Protein AF-A0A1M4ZW01-F1 (afdb_monomer_lite)

InterPro domains:
  IPR002104 Integrase, catalytic domain [PF00589] (1-74)
  IPR002104 Integrase, catalytic domain [PS51898] (1-76)
  IPR011010 DNA breaking-rejoining enzyme, catalytic core [SSF56349] (2-75)
  IPR013762 Integrase-like, catalytic domain superfamily [G3DSA:1.10.443.10] (1-76)

Radius of gyration: 13.5 Å; chains: 1; bounding box: 34×28×28 Å

Sequence (76 aa):
MKLSDVQIHERSGWIYIYGKDNKQRKVDLNKSIRKVLKQYKKEYQGDLKGEYLFDSQRSNQVTTRGVQHIIENYAT

Secondary structure (DSSP, 8-state):
-BGGGEEE-SS-EEEEEE-GGG-EEEEEPPHHHHHHHHHHHHHHTTT--SSBSS--SSSSS--HHHHHHHHHHH--

Foldseek 3Di:
DFPVQWAADQQWIWGWDADPPRDIDIGTDDPVRSVVLVVLCVVPVVPQPDGHSDADPVGNDDDPVNVVVVCVVVVD

Organism: NCBI:txid112248

pLDDT: mean 92.01, std 5.87, range [55.81, 97.44]

Structure (mmCIF, N/CA/C/O backbone):
data_AF-A0A1M4ZW01-F1
#
_entry.id   AF-A0A1M4ZW01-F1
#
loop_
_atom_site.group_PDB
_atom_site.id
_atom_site.type_symbol
_atom_site.label_atom_id
_atom_site.label_alt_id
_atom_site.label_comp_id
_atom_site.label_asym_id
_atom_site.label_entity_id
_atom_site.label_seq_id
_atom_site.pdbx_PDB_ins_code
_atom_site.Cartn_x
_atom_site.Cartn_y
_atom_site.Cartn_z
_atom_site.occupancy
_atom_site.B_iso_or_equiv
_atom_site.auth_seq_id
_atom_site.auth_comp_id
_atom_site.auth_asym_id
_atom_site.auth_atom_id
_atom_site.pdbx_PDB_model_num
ATOM 1 N N . MET A 1 1 ? 2.967 -5.460 4.217 1.00 89.38 1 MET A N 1
ATOM 2 C CA . MET A 1 1 ? 3.263 -4.361 3.280 1.00 89.38 1 MET A CA 1
ATOM 3 C C . MET A 1 1 ? 3.042 -3.052 4.003 1.00 89.38 1 MET A C 1
ATOM 5 O O . MET A 1 1 ? 1.940 -2.816 4.494 1.00 89.38 1 MET A O 1
ATOM 9 N N . LYS A 1 2 ? 4.103 -2.269 4.142 1.00 93.12 2 LYS A N 1
ATOM 10 C CA . LYS A 1 2 ? 4.138 -1.047 4.941 1.00 93.12 2 LYS A CA 1
ATOM 11 C C . LYS A 1 2 ? 3.860 0.179 4.078 1.00 93.12 2 LYS A C 1
ATOM 13 O O . LYS A 1 2 ? 4.001 0.138 2.857 1.00 93.12 2 LYS A O 1
ATOM 18 N N . LEU A 1 3 ? 3.497 1.289 4.712 1.00 91.44 3 LEU A N 1
ATOM 19 C CA . LEU A 1 3 ? 3.329 2.582 4.043 1.00 91.44 3 LEU A CA 1
ATOM 20 C C . LEU A 1 3 ? 4.613 3.038 3.335 1.00 91.44 3 LEU A C 1
ATOM 22 O O . LEU A 1 3 ? 4.537 3.603 2.243 1.00 91.44 3 LEU A O 1
ATOM 26 N N . SER A 1 4 ? 5.776 2.746 3.929 1.00 93.19 4 SER A N 1
ATOM 27 C CA . SER A 1 4 ? 7.104 3.063 3.388 1.00 93.19 4 SER A CA 1
ATOM 28 C C . SER A 1 4 ? 7.449 2.303 2.105 1.00 93.19 4 SER A C 1
ATOM 30 O O . SER A 1 4 ? 8.296 2.755 1.338 1.00 93.19 4 SER A O 1
ATOM 32 N N . ASP A 1 5 ? 6.779 1.177 1.842 1.00 94.69 5 ASP A N 1
ATOM 33 C CA . ASP A 1 5 ? 7.021 0.363 0.648 1.00 94.69 5 ASP A CA 1
ATOM 34 C C . ASP A 1 5 ? 6.400 0.981 -0.619 1.00 94.69 5 ASP A C 1
ATOM 36 O O . ASP A 1 5 ? 6.686 0.518 -1.724 1.00 94.69 5 ASP A O 1
ATOM 40 N N . VAL A 1 6 ? 5.550 2.011 -0.479 1.00 94.88 6 VAL A N 1
ATOM 41 C CA . VAL A 1 6 ? 4.748 2.598 -1.563 1.00 94.88 6 VAL A CA 1
ATOM 42 C C . VAL A 1 6 ? 5.237 3.995 -1.930 1.00 94.88 6 VAL A C 1
ATOM 44 O O . VAL A 1 6 ? 5.072 4.941 -1.159 1.00 94.88 6 VAL A O 1
ATOM 47 N N . GLN A 1 7 ? 5.709 4.156 -3.165 1.00 95.38 7 GLN A N 1
ATOM 48 C CA . GLN A 1 7 ? 6.104 5.446 -3.728 1.00 95.38 7 GLN A CA 1
ATOM 49 C C . GLN A 1 7 ? 5.115 5.872 -4.812 1.00 95.38 7 GLN A C 1
ATOM 51 O O . GLN A 1 7 ? 4.850 5.126 -5.756 1.00 95.38 7 GLN A O 1
ATOM 56 N N . ILE A 1 8 ? 4.545 7.072 -4.686 1.00 94.56 8 ILE A N 1
ATOM 57 C CA . ILE A 1 8 ? 3.583 7.605 -5.657 1.00 94.56 8 ILE A CA 1
ATOM 58 C C . ILE A 1 8 ? 3.950 9.045 -5.994 1.00 94.56 8 ILE A C 1
ATOM 60 O O . I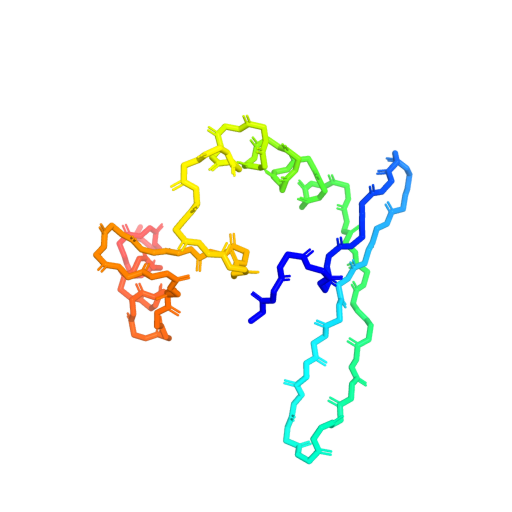LE A 1 8 ? 3.880 9.930 -5.147 1.00 94.56 8 ILE A O 1
ATOM 64 N N . HIS A 1 9 ? 4.231 9.285 -7.269 1.00 92.69 9 HIS A N 1
ATOM 65 C CA . HIS A 1 9 ? 4.402 10.610 -7.847 1.00 92.69 9 HIS A CA 1
ATOM 66 C C . HIS A 1 9 ? 3.216 10.937 -8.769 1.00 92.69 9 HIS A C 1
ATOM 68 O O . HIS A 1 9 ? 2.195 10.240 -8.810 1.00 92.69 9 HIS A O 1
ATOM 74 N N . GLU A 1 10 ? 3.285 12.051 -9.490 1.00 87.31 10 GLU A N 1
ATOM 75 C CA . GLU A 1 10 ? 2.237 12.433 -10.438 1.00 87.31 10 GLU A CA 1
ATOM 76 C C . GLU A 1 10 ? 2.178 11.471 -11.639 1.00 87.31 10 GLU A C 1
ATOM 78 O O . GLU A 1 10 ? 1.117 10.933 -11.972 1.00 87.31 10 GLU A O 1
ATOM 83 N N . ARG A 1 11 ? 3.339 11.186 -12.245 1.00 92.38 11 ARG A N 1
ATOM 84 C CA . ARG A 1 11 ? 3.452 10.399 -13.487 1.00 92.38 11 ARG A CA 1
ATOM 85 C C . ARG A 1 11 ? 4.054 9.003 -13.303 1.00 92.38 11 ARG A C 1
ATOM 87 O O . ARG A 1 11 ? 3.910 8.173 -14.195 1.00 92.38 11 ARG A O 1
ATOM 94 N N . SER A 1 12 ? 4.642 8.714 -12.147 1.00 94.31 12 SER A N 1
ATOM 95 C CA . SER A 1 12 ? 5.268 7.429 -11.817 1.00 94.31 12 SER A CA 1
ATOM 96 C C . SER A 1 12 ? 4.872 6.966 -10.416 1.00 94.31 12 SER A C 1
ATOM 98 O O . SER A 1 12 ? 4.303 7.718 -9.624 1.00 94.31 12 SER A O 1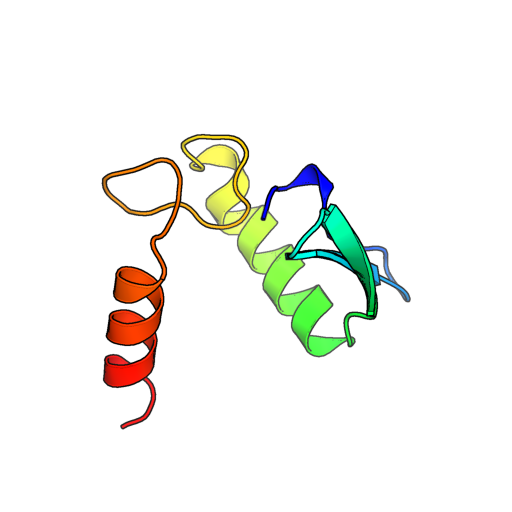
ATOM 100 N N . GLY A 1 13 ? 5.128 5.702 -10.114 1.00 96.31 13 GLY A N 1
ATOM 101 C CA . GLY A 1 13 ? 4.929 5.141 -8.789 1.00 96.31 13 GLY A CA 1
ATOM 102 C C . GLY A 1 13 ? 5.196 3.650 -8.814 1.00 96.31 13 GLY A C 1
ATOM 103 O O . GLY A 1 13 ? 4.997 3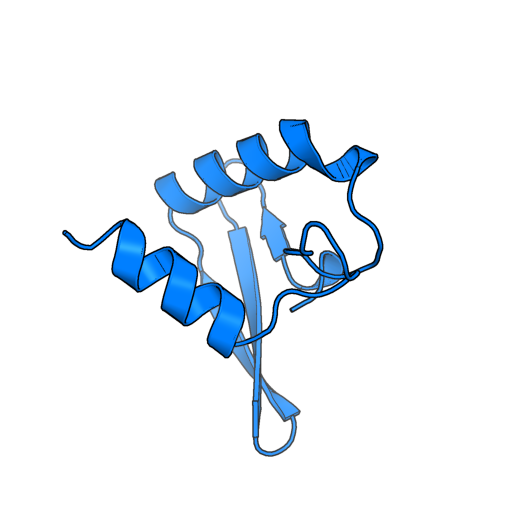.009 -9.843 1.00 96.31 13 GLY A O 1
ATOM 104 N N . TRP A 1 14 ? 5.660 3.117 -7.698 1.00 97.19 14 TRP A N 1
ATOM 105 C CA . TRP A 1 14 ? 6.003 1.711 -7.562 1.00 97.19 14 TRP A CA 1
ATOM 106 C C . TRP A 1 14 ? 5.792 1.253 -6.128 1.00 97.19 14 TRP A C 1
ATOM 108 O O . TRP A 1 14 ? 5.650 2.057 -5.202 1.00 97.19 14 TRP A O 1
ATOM 118 N N . ILE A 1 15 ? 5.798 -0.060 -5.960 1.00 96.81 15 ILE A N 1
ATOM 119 C CA . ILE A 1 15 ? 5.718 -0.717 -4.669 1.00 96.81 15 ILE A CA 1
ATOM 120 C C . ILE A 1 15 ? 6.798 -1.784 -4.548 1.00 96.81 15 ILE A C 1
ATOM 122 O O . ILE A 1 15 ? 7.103 -2.480 -5.521 1.00 96.81 15 ILE A O 1
ATOM 126 N N . TYR A 1 16 ? 7.385 -1.901 -3.362 1.00 96.50 16 TYR A N 1
ATOM 127 C CA . TYR A 1 16 ? 8.297 -2.990 -3.039 1.00 96.50 16 TYR A CA 1
ATOM 128 C C . TYR A 1 16 ? 7.529 -4.163 -2.430 1.00 96.50 16 TYR A C 1
ATOM 130 O O . TYR A 1 16 ? 6.775 -4.006 -1.471 1.00 96.50 16 TYR A O 1
ATOM 138 N N . ILE A 1 17 ? 7.721 -5.352 -3.001 1.00 94.62 17 ILE A N 1
ATOM 139 C CA . ILE A 1 17 ? 7.139 -6.605 -2.517 1.00 94.62 17 ILE A CA 1
ATOM 140 C C . ILE A 1 17 ? 8.270 -7.518 -2.060 1.00 94.62 17 ILE A C 1
ATOM 142 O O . ILE A 1 17 ? 9.216 -7.767 -2.810 1.00 94.62 17 ILE A O 1
ATOM 146 N N . TYR A 1 18 ? 8.135 -8.045 -0.847 1.00 93.38 18 TYR A N 1
ATOM 147 C CA . TYR A 1 18 ? 9.087 -8.963 -0.232 1.00 93.38 18 TYR A CA 1
ATOM 148 C C . TYR A 1 18 ? 8.508 -10.374 -0.270 1.00 93.38 18 TYR A C 1
ATOM 150 O O . TYR A 1 18 ? 7.432 -10.632 0.271 1.00 93.38 18 TYR A O 1
ATOM 158 N N . GLY A 1 19 ? 9.203 -11.272 -0.960 1.00 89.88 19 GLY A N 1
ATOM 159 C CA . GLY A 1 19 ? 8.877 -12.690 -1.022 1.00 89.88 19 GLY A CA 1
ATOM 160 C C . GLY A 1 19 ? 9.723 -13.525 -0.064 1.00 89.88 19 GLY A C 1
ATOM 161 O O . GLY A 1 19 ? 10.395 -13.012 0.832 1.00 89.88 19 GLY A O 1
ATOM 162 N N . LYS A 1 20 ? 9.717 -14.840 -0.300 1.00 90.38 20 LYS A N 1
ATOM 163 C CA . LYS A 1 20 ? 10.561 -15.796 0.425 1.00 90.38 20 LYS A CA 1
ATOM 164 C C . LYS A 1 20 ? 12.043 -15.408 0.320 1.00 90.38 20 LYS A C 1
ATOM 166 O O . LYS A 1 20 ? 12.484 -14.922 -0.723 1.00 90.38 20 LYS A O 1
ATOM 171 N N . ASP A 1 21 ? 12.785 -15.636 1.400 1.00 91.69 21 ASP A N 1
ATOM 172 C CA . ASP A 1 21 ? 14.215 -15.326 1.529 1.00 91.69 21 ASP A CA 1
ATOM 173 C C . ASP A 1 21 ? 14.530 -13.831 1.337 1.00 91.69 21 ASP A C 1
ATOM 175 O O . ASP A 1 21 ? 15.569 -13.473 0.790 1.00 91.69 21 ASP A O 1
ATOM 179 N N . ASN A 1 22 ? 13.601 -12.946 1.726 1.00 86.38 22 ASN A N 1
ATOM 180 C CA . ASN A 1 22 ? 13.700 -11.495 1.528 1.00 86.38 22 ASN A CA 1
ATOM 181 C C . ASN A 1 22 ? 13.946 -11.075 0.071 1.00 86.38 22 ASN A C 1
ATOM 183 O O . ASN A 1 22 ? 14.439 -9.978 -0.188 1.00 86.38 22 ASN A O 1
ATOM 187 N N . LYS A 1 23 ? 13.575 -11.915 -0.902 1.00 93.38 23 LYS A N 1
ATOM 188 C CA . LYS A 1 23 ? 13.673 -11.555 -2.318 1.00 93.38 23 LYS A CA 1
ATOM 189 C C . LYS A 1 23 ? 12.732 -10.394 -2.607 1.00 93.38 23 LYS A C 1
ATOM 191 O O . LYS A 1 23 ? 11.519 -10.515 -2.434 1.00 93.38 23 LYS A O 1
ATOM 196 N N . GLN A 1 24 ? 13.301 -9.285 -3.062 1.00 94.31 24 GLN A N 1
ATOM 197 C CA . GLN A 1 24 ? 12.565 -8.055 -3.322 1.00 94.31 24 GLN A CA 1
ATOM 198 C C . GLN A 1 24 ? 12.194 -7.941 -4.796 1.00 94.31 24 GLN A C 1
ATOM 200 O O . GLN A 1 24 ? 12.976 -8.286 -5.683 1.00 94.31 24 GLN A O 1
ATOM 205 N N . ARG A 1 25 ? 10.994 -7.429 -5.064 1.00 94.94 25 ARG A N 1
ATOM 206 C CA . ARG A 1 25 ? 10.540 -7.059 -6.407 1.00 94.94 25 ARG A CA 1
ATOM 207 C C . ARG A 1 25 ? 9.973 -5.652 -6.365 1.00 94.94 25 ARG A C 1
ATOM 209 O O . ARG A 1 25 ? 9.184 -5.331 -5.479 1.00 94.94 25 ARG A O 1
ATOM 216 N N . LYS A 1 26 ? 10.356 -4.838 -7.344 1.00 96.62 26 LYS A N 1
ATOM 217 C CA . LYS A 1 26 ? 9.743 -3.538 -7.604 1.00 96.62 26 LYS A CA 1
ATOM 218 C C . LYS A 1 26 ? 8.630 -3.736 -8.627 1.00 96.62 26 LYS A C 1
ATOM 220 O O . LYS A 1 26 ? 8.891 -4.252 -9.711 1.00 96.62 26 LYS A O 1
ATOM 225 N N . VAL A 1 27 ? 7.409 -3.355 -8.274 1.00 96.25 27 VAL A N 1
ATOM 226 C CA . VAL A 1 27 ? 6.2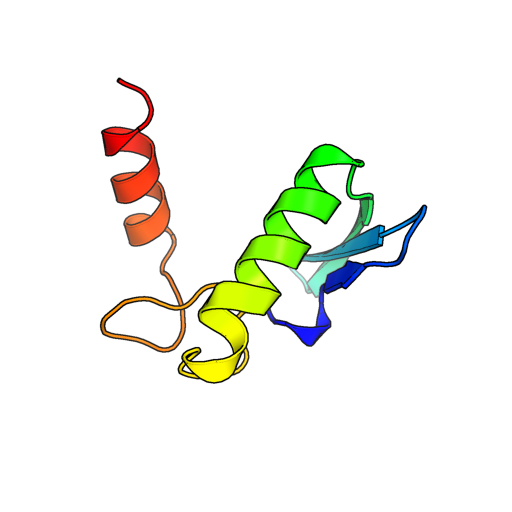44 -3.439 -9.163 1.00 96.25 27 VAL A CA 1
ATOM 227 C C . VAL A 1 27 ? 5.746 -2.033 -9.453 1.00 96.25 27 VAL A C 1
ATOM 229 O O . VAL A 1 27 ? 5.425 -1.286 -8.529 1.00 96.25 27 VAL A O 1
ATOM 232 N N . ASP A 1 28 ? 5.688 -1.668 -10.731 1.00 97.44 28 ASP A N 1
ATOM 233 C CA . ASP A 1 28 ? 5.207 -0.354 -11.146 1.00 97.44 28 ASP A CA 1
ATOM 234 C C . ASP A 1 28 ? 3.683 -0.254 -11.024 1.00 97.44 28 ASP A C 1
ATOM 236 O O . ASP A 1 28 ? 2.930 -1.171 -11.356 1.00 97.44 28 ASP A O 1
ATOM 240 N N . LEU A 1 29 ? 3.217 0.897 -10.546 1.00 96.50 29 LEU A N 1
ATOM 241 C CA . LEU A 1 29 ? 1.804 1.185 -10.339 1.00 96.50 29 LEU A CA 1
ATOM 242 C C . LEU A 1 29 ? 1.259 1.961 -11.535 1.00 96.50 29 LEU A C 1
ATOM 244 O O . LEU A 1 29 ? 1.723 3.064 -11.841 1.00 96.50 29 LEU A O 1
ATOM 248 N N . ASN A 1 30 ? 0.222 1.430 -12.181 1.00 96.31 30 ASN A N 1
ATOM 249 C CA . ASN A 1 30 ? -0.460 2.128 -13.269 1.00 96.31 30 ASN A CA 1
ATOM 250 C C . ASN A 1 30 ? -1.234 3.371 -12.769 1.00 96.31 30 ASN A C 1
ATOM 252 O O . ASN A 1 30 ? -1.423 3.584 -11.568 1.00 96.31 30 ASN A O 1
ATOM 256 N N . LYS A 1 31 ? -1.702 4.212 -13.702 1.00 96.12 31 LYS A N 1
ATOM 257 C CA . LYS A 1 31 ? -2.402 5.472 -13.385 1.00 96.12 31 LYS A CA 1
ATOM 258 C C . LYS A 1 31 ? -3.618 5.264 -12.470 1.00 96.12 31 LYS A C 1
ATOM 260 O O . LYS A 1 31 ? -3.816 6.053 -11.547 1.00 96.12 31 LYS A O 1
ATOM 265 N N . SER A 1 32 ? -4.404 4.214 -12.708 1.00 96.12 32 SER A N 1
ATOM 266 C CA . SER A 1 32 ? -5.623 3.917 -11.949 1.00 96.12 32 SER A CA 1
ATOM 267 C C . SER A 1 32 ? -5.314 3.550 -10.499 1.00 96.12 32 SER A C 1
ATOM 269 O O . SER A 1 32 ? -5.875 4.153 -9.587 1.00 96.12 32 SER A O 1
ATOM 271 N N . ILE A 1 33 ? -4.353 2.650 -10.276 1.00 95.00 33 ILE A N 1
ATOM 272 C CA . ILE A 1 33 ? -3.929 2.242 -8.931 1.00 95.00 33 ILE A CA 1
ATOM 273 C C . ILE A 1 33 ? -3.344 3.437 -8.172 1.00 95.00 33 ILE A C 1
ATOM 275 O O . ILE A 1 33 ? -3.688 3.656 -7.012 1.00 95.00 33 ILE A O 1
ATOM 279 N N . ARG A 1 34 ? -2.526 4.275 -8.829 1.00 95.62 34 ARG A N 1
ATOM 280 C CA . ARG A 1 34 ? -2.000 5.503 -8.207 1.00 95.62 34 ARG A CA 1
ATOM 281 C C . ARG A 1 34 ? -3.118 6.442 -7.752 1.00 95.62 34 ARG A C 1
ATOM 283 O O . ARG A 1 34 ? -3.002 7.027 -6.679 1.00 95.62 34 ARG A O 1
ATOM 290 N N . LYS A 1 35 ? -4.189 6.594 -8.540 1.00 95.44 35 LYS A N 1
ATOM 291 C CA . LYS A 1 35 ? -5.344 7.432 -8.175 1.00 95.44 35 LYS A CA 1
ATOM 292 C C . LYS A 1 35 ? -6.075 6.870 -6.952 1.00 95.44 35 LYS A C 1
ATOM 294 O O . LYS A 1 35 ? -6.303 7.617 -6.007 1.00 95.44 35 LYS A O 1
ATOM 299 N N . VAL A 1 36 ? -6.378 5.570 -6.952 1.00 95.25 36 VAL A N 1
ATOM 300 C CA . VAL A 1 36 ? -7.075 4.899 -5.839 1.00 95.25 36 VAL A CA 1
ATOM 301 C C . VAL A 1 36 ? -6.251 4.962 -4.554 1.00 95.25 36 VAL A C 1
ATOM 303 O O . VAL A 1 36 ? -6.772 5.350 -3.517 1.00 95.25 36 VAL A O 1
ATOM 306 N N . LEU A 1 37 ? -4.947 4.678 -4.616 1.00 93.75 37 LEU A N 1
ATOM 307 C CA . LEU A 1 37 ? -4.076 4.741 -3.439 1.00 93.75 37 LEU A CA 1
ATOM 308 C C . LEU A 1 37 ? -3.913 6.164 -2.890 1.00 93.75 37 LEU A C 1
ATOM 310 O O . LEU A 1 37 ? -3.841 6.334 -1.676 1.00 93.75 37 LEU A O 1
ATOM 314 N N . LYS A 1 38 ? -3.862 7.191 -3.752 1.00 93.44 38 LYS A N 1
ATOM 315 C CA . LYS A 1 38 ? -3.867 8.593 -3.296 1.00 93.44 38 LYS A CA 1
ATOM 316 C C . LYS A 1 38 ? -5.161 8.933 -2.568 1.00 93.44 38 LYS A C 1
ATOM 318 O O . LYS A 1 38 ? -5.099 9.567 -1.520 1.00 93.44 38 LYS A O 1
ATOM 323 N N . GLN A 1 39 ? -6.300 8.508 -3.113 1.00 94.69 39 GLN A N 1
ATOM 324 C CA . GLN A 1 39 ? -7.598 8.736 -2.485 1.00 94.69 39 GLN A CA 1
ATOM 325 C C . GLN A 1 39 ? -7.679 8.030 -1.130 1.00 94.69 39 GLN A C 1
ATOM 327 O O . GLN A 1 39 ? -7.969 8.675 -0.132 1.00 94.69 39 GLN A O 1
ATOM 332 N N . TYR A 1 40 ? -7.302 6.751 -1.080 1.00 93.00 40 TYR A N 1
ATOM 333 C CA . TYR A 1 40 ? -7.258 5.974 0.154 1.00 93.00 40 TYR A CA 1
ATOM 334 C C . TYR A 1 40 ? -6.368 6.629 1.221 1.00 93.00 40 TYR A C 1
ATOM 336 O O . TYR A 1 40 ? -6.791 6.801 2.357 1.00 93.00 40 TYR A O 1
ATOM 344 N N . LYS A 1 41 ? -5.152 7.071 0.862 1.00 88.94 41 LYS A N 1
ATOM 345 C CA . LYS A 1 41 ? -4.281 7.794 1.804 1.00 88.94 41 LYS A CA 1
ATOM 346 C C . LYS A 1 41 ? -4.927 9.096 2.285 1.00 88.94 41 LYS A C 1
ATOM 348 O O . LYS A 1 41 ? -4.882 9.391 3.469 1.00 88.94 41 LYS A O 1
ATOM 353 N N . LYS A 1 42 ? -5.559 9.864 1.396 1.00 91.38 42 LYS A N 1
ATOM 354 C CA . LYS A 1 42 ? -6.233 11.111 1.779 1.00 91.38 42 LYS A CA 1
ATOM 355 C C . LYS A 1 42 ? -7.387 10.873 2.759 1.00 91.38 42 LYS A C 1
ATOM 357 O O . LYS A 1 42 ? -7.573 11.686 3.655 1.00 91.38 42 LYS A O 1
ATOM 362 N N . GLU A 1 43 ? -8.153 9.805 2.562 1.00 91.81 43 GLU A N 1
ATOM 363 C CA . GLU A 1 43 ? -9.324 9.486 3.383 1.00 91.81 43 GLU A CA 1
ATOM 364 C C . GLU A 1 43 ? -8.953 8.841 4.720 1.00 91.81 43 GLU A C 1
ATOM 366 O O . GLU A 1 43 ? -9.537 9.203 5.731 1.00 91.81 43 GLU A O 1
ATOM 371 N N . TYR A 1 44 ? -7.976 7.928 4.738 1.00 85.56 44 TYR A N 1
ATOM 372 C CA . TYR A 1 44 ? -7.769 7.030 5.880 1.00 85.56 44 TYR A CA 1
ATOM 373 C C . TYR A 1 44 ? -6.420 7.184 6.582 1.00 85.56 44 TYR A C 1
ATOM 375 O O . TYR A 1 44 ? -6.253 6.634 7.662 1.00 85.56 44 TYR A O 1
ATOM 383 N N . GLN A 1 45 ? -5.435 7.906 6.028 1.00 77.62 45 GLN A N 1
ATOM 384 C CA . GLN A 1 45 ? -4.081 7.938 6.609 1.00 77.62 45 GLN A CA 1
ATOM 385 C C . GLN A 1 45 ? -4.040 8.483 8.048 1.00 77.62 45 GLN A C 1
ATOM 387 O O . GLN A 1 45 ? -3.156 8.083 8.800 1.00 77.62 45 GLN A O 1
ATOM 392 N N . GLY A 1 46 ? -4.979 9.356 8.434 1.00 78.81 46 GLY A N 1
ATOM 393 C CA . GLY A 1 46 ? -5.113 9.842 9.814 1.00 78.81 46 GLY A CA 1
ATOM 394 C C . GLY A 1 46 ? -5.694 8.815 10.793 1.00 78.81 46 GLY A C 1
ATOM 395 O O . GLY A 1 46 ? -5.425 8.906 11.986 1.00 78.81 46 GLY A O 1
ATOM 396 N N . ASP A 1 47 ? -6.418 7.818 10.282 1.00 84.19 47 ASP A N 1
ATOM 397 C CA . ASP A 1 47 ? -7.144 6.816 11.071 1.00 84.19 47 ASP A CA 1
ATOM 398 C C . ASP A 1 47 ? -6.428 5.456 11.119 1.00 84.19 47 ASP A C 1
ATOM 400 O O . ASP A 1 47 ? -6.862 4.543 11.828 1.00 84.19 47 ASP A O 1
ATOM 404 N N . LEU A 1 48 ? -5.329 5.301 10.369 1.00 85.38 48 LEU A N 1
ATOM 405 C CA . LEU A 1 48 ? -4.553 4.064 10.343 1.00 85.38 48 LEU A CA 1
ATOM 406 C C . LEU A 1 48 ? -3.949 3.771 11.719 1.00 85.38 48 LEU A C 1
ATOM 408 O O . LEU A 1 48 ? -3.256 4.594 12.316 1.00 85.38 48 LEU A O 1
ATOM 412 N N . LYS A 1 49 ? -4.121 2.534 12.184 1.00 88.56 49 LYS A N 1
ATOM 413 C CA . LYS A 1 49 ? -3.645 2.082 13.504 1.00 88.56 49 LYS A CA 1
ATOM 414 C C . LYS A 1 49 ? -2.151 1.752 13.568 1.00 88.56 49 LYS A C 1
ATOM 416 O O . LYS A 1 49 ? -1.681 1.260 14.593 1.00 88.56 49 LYS A O 1
ATOM 421 N N . GLY A 1 50 ? -1.394 1.940 12.487 1.00 90.00 50 GLY A N 1
ATOM 422 C CA . GLY A 1 50 ? 0.027 1.599 12.466 1.00 90.00 50 GLY A CA 1
ATOM 423 C C . GLY A 1 50 ? 0.721 1.803 11.123 1.00 90.00 50 GLY A C 1
ATOM 424 O O . GLY A 1 50 ? 0.305 2.599 10.290 1.00 90.00 50 GLY A O 1
ATOM 425 N N . GLU A 1 51 ? 1.820 1.071 10.924 1.00 92.62 51 GLU A N 1
ATOM 426 C CA . GLU A 1 51 ? 2.730 1.241 9.779 1.00 92.62 51 GLU A CA 1
ATOM 427 C C . GLU A 1 51 ? 2.288 0.530 8.488 1.00 92.62 51 GLU A C 1
ATOM 429 O O . GLU A 1 5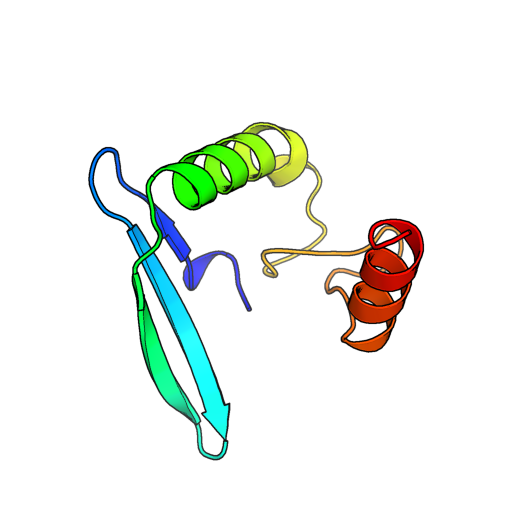1 ? 2.899 0.715 7.430 1.00 92.62 51 GLU A O 1
ATOM 434 N N . TYR A 1 52 ? 1.267 -0.322 8.558 1.00 93.56 52 TYR A N 1
ATOM 435 C CA . TYR A 1 52 ? 0.795 -1.086 7.409 1.00 93.56 52 TYR A CA 1
ATOM 436 C C . TYR A 1 52 ? -0.058 -0.223 6.483 1.00 93.56 52 TYR A C 1
ATOM 438 O O . TYR A 1 52 ? -0.817 0.629 6.930 1.00 93.56 52 TYR A O 1
ATOM 446 N N . LEU A 1 53 ? 0.044 -0.468 5.171 1.00 92.50 53 LEU A N 1
ATOM 447 C CA . LEU A 1 53 ? -0.777 0.255 4.191 1.00 92.50 53 LEU A CA 1
ATOM 448 C C . LEU A 1 53 ? -2.275 -0.021 4.389 1.00 92.50 53 LEU A C 1
ATOM 450 O O . LEU A 1 53 ? -3.097 0.858 4.156 1.00 92.50 53 LEU A O 1
ATOM 454 N N . PHE A 1 54 ? -2.610 -1.239 4.811 1.00 93.50 54 PHE A N 1
ATOM 455 C CA . PHE A 1 54 ? -3.974 -1.679 5.071 1.00 93.50 54 PHE A CA 1
ATOM 456 C C . PHE A 1 54 ? -4.048 -2.266 6.475 1.00 93.50 54 PHE A C 1
ATOM 458 O O . PHE A 1 54 ? -3.389 -3.273 6.770 1.00 93.50 54 PHE A O 1
ATOM 465 N N . ASP A 1 55 ? -4.851 -1.642 7.322 1.00 92.62 55 ASP A N 1
ATOM 466 C CA . ASP A 1 55 ? -5.201 -2.168 8.627 1.00 92.62 55 ASP A CA 1
ATOM 467 C C . ASP A 1 55 ? -6.591 -2.819 8.573 1.00 92.62 55 ASP A C 1
ATOM 469 O O . ASP A 1 55 ? -7.156 -3.085 7.510 1.00 92.62 55 ASP A O 1
ATOM 473 N N . SER A 1 56 ? -7.115 -3.182 9.732 1.00 91.12 56 SER A N 1
ATOM 474 C CA . SER A 1 56 ? -8.479 -3.666 9.868 1.00 91.12 56 SER A CA 1
ATOM 475 C C . SER A 1 56 ? -9.194 -2.867 10.948 1.00 91.12 56 SER A C 1
ATOM 477 O O . SER A 1 56 ? -8.586 -2.170 11.767 1.00 91.12 56 SER A O 1
ATOM 479 N N . GLN A 1 57 ? -10.509 -3.042 11.044 1.00 87.75 57 GLN A N 1
ATOM 480 C CA . GLN A 1 57 ? -11.290 -2.420 12.112 1.00 87.75 57 GLN A CA 1
ATOM 481 C C . GLN A 1 57 ? -10.783 -2.783 13.519 1.00 87.75 57 GLN A C 1
ATOM 483 O O . GLN A 1 57 ? -10.938 -1.982 14.436 1.00 87.75 57 GLN A O 1
ATOM 488 N N . ARG A 1 58 ? -10.119 -3.932 13.702 1.00 88.56 58 ARG A N 1
ATOM 489 C CA . ARG A 1 58 ? -9.690 -4.430 15.024 1.00 88.56 58 ARG A CA 1
ATOM 490 C C . ARG A 1 58 ? -8.173 -4.537 15.218 1.00 88.56 58 ARG A C 1
ATOM 492 O O . ARG A 1 58 ? -7.738 -4.771 16.336 1.00 88.56 58 ARG A O 1
ATOM 499 N N . SER A 1 59 ? -7.373 -4.398 14.163 1.00 92.00 59 SER A N 1
ATOM 500 C CA . SER A 1 59 ? -5.920 -4.632 14.192 1.00 92.00 59 SER A CA 1
ATOM 501 C C . SER A 1 59 ? -5.191 -3.704 13.227 1.00 92.00 59 SER A C 1
ATOM 503 O O . SER A 1 59 ? -5.759 -3.322 12.208 1.00 92.00 59 SER A O 1
ATOM 505 N N . ASN A 1 60 ? -3.924 -3.405 13.515 1.00 92.75 60 ASN A N 1
ATOM 506 C CA . ASN A 1 60 ? -3.039 -2.563 12.707 1.00 92.75 60 ASN A CA 1
ATOM 507 C C . ASN A 1 60 ? -2.612 -3.185 11.365 1.00 92.75 60 ASN A C 1
ATOM 509 O O . ASN A 1 60 ? -1.946 -2.514 10.585 1.00 92.75 60 ASN A O 1
ATOM 513 N N . GLN A 1 61 ? -2.978 -4.438 11.090 1.00 94.69 61 GLN A N 1
ATOM 514 C CA . GLN A 1 61 ? -2.668 -5.134 9.846 1.00 94.69 61 GLN A CA 1
ATOM 515 C C . GLN A 1 61 ? -3.844 -6.014 9.414 1.00 94.69 61 GLN A C 1
ATOM 517 O O . GLN A 1 61 ? -4.389 -6.777 10.216 1.00 94.69 61 GLN A O 1
ATOM 522 N N . VAL A 1 62 ? -4.201 -5.963 8.129 1.00 94.12 62 VAL A N 1
ATOM 523 C CA . VAL A 1 62 ? -5.131 -6.935 7.542 1.00 94.12 62 VAL A CA 1
ATOM 524 C C . VAL A 1 62 ? -4.453 -8.296 7.334 1.00 94.12 62 VAL A C 1
ATOM 526 O O . VAL A 1 62 ? -3.314 -8.387 6.868 1.00 94.12 62 VAL A O 1
ATOM 529 N N . THR A 1 63 ? -5.155 -9.380 7.665 1.00 94.50 63 THR A N 1
ATOM 530 C CA . THR A 1 63 ? -4.675 -10.748 7.425 1.00 94.50 63 THR A CA 1
ATOM 531 C C . THR A 1 63 ? -5.046 -11.220 6.022 1.00 94.50 63 THR A C 1
ATOM 533 O O . THR A 1 63 ? -6.025 -10.758 5.435 1.00 94.50 63 THR A O 1
ATOM 536 N N . THR A 1 64 ? -4.320 -12.209 5.494 1.00 94.50 64 THR A N 1
ATOM 537 C CA . THR A 1 64 ? -4.638 -12.826 4.195 1.00 94.50 64 THR A CA 1
ATOM 538 C C . THR A 1 64 ? -6.079 -13.336 4.137 1.00 94.50 64 THR A C 1
ATOM 540 O O . THR A 1 64 ? -6.769 -13.108 3.149 1.00 94.50 64 THR A O 1
ATOM 543 N N . ARG A 1 65 ? -6.556 -13.975 5.215 1.00 94.62 65 ARG A N 1
ATOM 544 C CA . ARG A 1 65 ? -7.940 -14.465 5.318 1.00 94.62 65 ARG A CA 1
ATOM 545 C C . ARG A 1 65 ? -8.959 -13.327 5.309 1.00 94.62 65 ARG A C 1
ATOM 547 O O . ARG A 1 65 ? -9.992 -13.458 4.669 1.00 94.62 65 ARG A O 1
ATOM 554 N N . GLY A 1 66 ? -8.647 -12.204 5.959 1.00 94.12 66 GLY A N 1
ATOM 555 C CA . GLY A 1 66 ? -9.492 -11.011 5.916 1.00 94.12 66 GLY A CA 1
ATOM 556 C C . GLY A 1 66 ? -9.635 -10.455 4.499 1.00 94.12 66 GLY A C 1
ATOM 557 O O . GLY A 1 66 ? -10.745 -10.168 4.067 1.00 94.12 66 GLY A O 1
ATOM 558 N N . VAL A 1 67 ? -8.532 -10.376 3.747 1.00 94.00 67 VAL A N 1
ATOM 559 C CA . VAL A 1 67 ? -8.566 -9.942 2.340 1.00 94.00 67 VAL A CA 1
ATOM 560 C C . VAL A 1 67 ? -9.371 -10.914 1.474 1.00 94.00 67 VAL A C 1
ATOM 562 O O . VAL A 1 67 ? -10.181 -10.465 0.672 1.00 94.0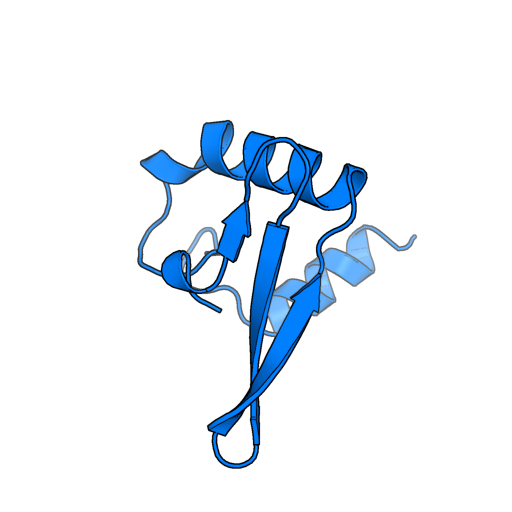0 67 VAL A O 1
ATOM 565 N N . GLN A 1 68 ? -9.188 -12.227 1.646 1.00 95.38 68 GLN A N 1
ATOM 566 C CA . GLN A 1 68 ? -9.953 -13.244 0.910 1.00 95.38 68 GLN A CA 1
ATOM 567 C C . GLN A 1 68 ? -11.459 -13.090 1.132 1.00 95.38 68 GLN A C 1
ATOM 569 O O . GLN A 1 68 ? -12.202 -13.010 0.162 1.00 95.38 68 GLN A O 1
ATOM 574 N N . HIS A 1 69 ? -11.885 -12.937 2.388 1.00 94.44 69 HIS A N 1
ATOM 575 C CA . HIS A 1 69 ? -13.294 -12.742 2.722 1.00 94.44 69 HIS A CA 1
ATOM 576 C C . HIS A 1 69 ? -13.877 -11.456 2.113 1.00 94.44 69 HIS A C 1
ATOM 578 O O . HIS A 1 69 ? -15.005 -11.446 1.630 1.00 94.44 69 HIS A O 1
ATOM 584 N N . ILE A 1 70 ? -13.100 -10.365 2.089 1.00 93.25 70 ILE A N 1
ATOM 585 C CA . ILE A 1 70 ? -13.501 -9.129 1.402 1.00 93.25 70 ILE A CA 1
ATOM 586 C C . ILE A 1 70 ? -13.696 -9.399 -0.094 1.00 93.25 70 ILE A C 1
ATOM 588 O O . ILE A 1 70 ? -14.722 -9.019 -0.643 1.00 93.25 70 ILE A O 1
ATOM 592 N N . ILE A 1 71 ? -12.740 -10.062 -0.752 1.00 95.06 71 ILE A N 1
ATOM 593 C CA . ILE A 1 71 ? -12.815 -10.352 -2.192 1.00 95.06 71 ILE A CA 1
ATOM 594 C C . ILE A 1 71 ? -14.033 -11.219 -2.520 1.00 95.06 71 ILE A C 1
ATOM 596 O O . ILE A 1 71 ? -14.739 -10.904 -3.472 1.00 95.06 71 ILE A O 1
ATOM 600 N N . GLU A 1 72 ? -14.307 -12.259 -1.731 1.00 95.00 72 GLU A N 1
ATOM 601 C CA . GLU A 1 72 ? -15.483 -13.127 -1.900 1.00 95.00 72 GLU A CA 1
ATOM 602 C C . GLU A 1 72 ? -16.791 -12.319 -1.924 1.00 95.00 72 GLU A C 1
ATOM 604 O O . GLU A 1 72 ? -17.645 -12.564 -2.771 1.00 95.00 72 GLU A O 1
ATOM 609 N N . ASN A 1 73 ? -16.909 -11.296 -1.073 1.00 93.94 73 ASN A N 1
ATOM 610 C CA . ASN A 1 73 ? -18.098 -10.440 -1.010 1.00 93.94 73 ASN A CA 1
ATOM 611 C C . ASN A 1 73 ? -18.252 -9.487 -2.213 1.00 93.94 73 ASN A C 1
ATOM 613 O O . ASN A 1 73 ? -19.366 -9.057 -2.498 1.00 93.94 73 ASN A O 1
ATOM 617 N N . TYR A 1 74 ? -17.161 -9.120 -2.897 1.00 91.75 74 TYR A N 1
ATOM 618 C CA . TYR A 1 74 ? -17.179 -8.175 -4.029 1.00 91.75 74 TYR A CA 1
ATOM 619 C C . TYR A 1 74 ? -17.075 -8.845 -5.405 1.00 91.75 74 TYR A C 1
ATOM 621 O O . TYR A 1 74 ? -17.326 -8.192 -6.413 1.00 91.75 74 TYR A O 1
ATOM 629 N N . ALA A 1 75 ? -16.671 -10.114 -5.466 1.00 77.38 75 ALA A N 1
ATOM 630 C CA . ALA A 1 75 ? -16.530 -10.875 -6.708 1.00 77.38 75 ALA A CA 1
ATOM 631 C C . ALA A 1 75 ? -17.825 -11.599 -7.136 1.00 77.38 75 ALA A C 1
ATOM 633 O O . ALA A 1 75 ? -17.761 -12.503 -7.969 1.00 77.38 75 ALA A O 1
ATOM 634 N N . THR A 1 76 ? -18.967 -11.220 -6.549 1.00 55.81 76 THR A N 1
ATOM 635 C CA . THR A 1 76 ? -20.312 -11.691 -6.926 1.00 55.81 76 THR A CA 1
ATOM 636 C C . THR A 1 76 ? -20.881 -10.817 -8.037 1.00 55.81 76 THR A C 1
ATOM 638 O O . THR A 1 76 ? -21.462 -11.386 -8.985 1.00 55.81 76 THR A O 1
#